Protein AF-A0A0B7B4Z4-F1 (afdb_monomer_lite)

Secondary structure (DSSP, 8-state):
----------------TT-HHHHHHHHHHHHHHHHHTT-HHHHHHHHHHHHHHHHHHHHH---HHHHHHHHHHHHHHHHHHHHHIIIIISGGGSSS----

Foldseek 3Di:
DDDDPPPPPPPPPPPDCPQLLNVLVVLQVVLVVCVVVLVLVSSLVSLVVSLVSLVVRLVVDPDPVVSVVSVVVNVVSVVVNVVSCCPRVVCVVVPPPDDD

Radius of gyration: 20.48 Å; chains: 1; bounding box: 68×43×51 Å

Sequence (100 aa):
PRSVTEQSVSTMSLGGKDDYIYRAANQICKAQNSEANSDYEVAFAYYKSGVGILLHGVQGDTNKFRRDAVRRKTAKYLMKAEDLFNRHLAHENVGEMRWG

Organism: NCBI:txid1028688

InterPro domains:
  IPR007330 MIT domain [PF04212] (22-84)
  IPR007330 MIT domain [SM00745] (17-94)
  IPR036181 MIT domain superfamily [SSF116846] (17-89)
  IPR051866 Intracellular Signaling and Trafficking Protein [PTHR15508] (10-96)

pLDDT: mean 74.52, std 16.05, range [42.06, 92.88]

Structure (mmCIF, N/CA/C/O backbone):
data_AF-A0A0B7B4Z4-F1
#
_entry.id   AF-A0A0B7B4Z4-F1
#
loop_
_atom_site.group_PDB
_atom_site.id
_atom_site.type_symbol
_atom_site.label_atom_id
_atom_site.label_alt_id
_atom_site.label_comp_id
_atom_site.label_asym_id
_atom_site.label_entity_id
_atom_site.label_seq_id
_atom_site.pdbx_PDB_ins_code
_atom_site.Cartn_x
_atom_site.Cartn_y
_atom_site.Cartn_z
_atom_site.occupancy
_atom_site.B_iso_or_equiv
_atom_site.auth_seq_id
_atom_site.auth_comp_id
_atom_site.auth_asym_id
_atom_site.auth_atom_id
_atom_site.pdbx_PDB_model_num
ATOM 1 N N . PRO A 1 1 ? -34.902 24.841 33.576 1.00 55.66 1 PRO A N 1
ATOM 2 C CA . PRO A 1 1 ? -34.593 23.400 33.447 1.00 55.66 1 PRO A CA 1
ATOM 3 C C . PRO A 1 1 ? -35.194 22.802 32.166 1.00 55.66 1 PRO A C 1
ATOM 5 O O . PRO A 1 1 ? -36.368 22.455 32.156 1.00 55.66 1 PRO A O 1
ATOM 8 N N . ARG A 1 2 ? -34.408 22.700 31.091 1.00 42.06 2 ARG A N 1
ATOM 9 C CA . ARG A 1 2 ? -34.601 21.689 30.041 1.00 42.06 2 ARG A CA 1
ATOM 10 C C . ARG A 1 2 ? -33.230 21.350 29.472 1.00 42.06 2 ARG A C 1
ATOM 12 O O . ARG A 1 2 ? -32.696 22.062 28.633 1.00 42.06 2 ARG A O 1
ATOM 19 N N . SER A 1 3 ? -32.654 20.300 30.039 1.00 53.09 3 SER A N 1
ATOM 20 C CA . SER A 1 3 ? -31.466 19.623 29.548 1.00 53.09 3 SER A CA 1
ATOM 21 C C . SER A 1 3 ? -31.816 18.999 28.202 1.00 53.09 3 SER A C 1
ATOM 23 O O . SER A 1 3 ? -32.584 18.041 28.150 1.00 53.09 3 SER A O 1
ATOM 25 N N . VAL A 1 4 ? -31.303 19.568 27.118 1.00 51.88 4 VAL A N 1
ATOM 26 C CA . VAL A 1 4 ? -31.274 18.894 25.821 1.00 51.88 4 VAL A CA 1
ATOM 27 C C . VAL A 1 4 ? -29.880 18.317 25.669 1.00 51.88 4 VAL A C 1
ATOM 29 O O . VAL A 1 4 ? -28.912 19.009 25.384 1.00 51.88 4 VAL A O 1
ATOM 32 N N . THR A 1 5 ? -29.787 17.038 26.002 1.00 55.97 5 THR A N 1
ATOM 33 C CA . THR A 1 5 ? -28.636 16.179 25.770 1.00 55.97 5 THR A CA 1
ATOM 34 C C . THR A 1 5 ? -28.337 16.222 24.274 1.00 55.97 5 THR A C 1
ATOM 36 O O . THR A 1 5 ? -29.069 15.622 23.485 1.00 55.97 5 THR A O 1
ATOM 39 N N . GLU A 1 6 ? -27.307 16.972 23.876 1.00 53.94 6 GLU A N 1
ATOM 40 C CA . GLU A 1 6 ? -26.732 16.872 22.538 1.00 53.94 6 GLU A CA 1
ATOM 41 C C . GLU A 1 6 ? -26.221 15.446 22.387 1.00 53.94 6 GLU A C 1
ATOM 43 O O . GLU A 1 6 ? -25.209 15.032 22.957 1.00 53.94 6 GLU A O 1
ATOM 48 N N . GLN A 1 7 ? -27.038 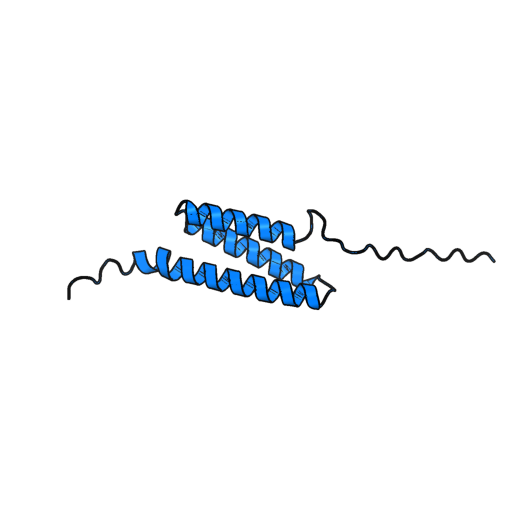14.662 21.693 1.00 46.56 7 GLN A N 1
ATOM 49 C CA . GLN A 1 7 ? -26.765 13.289 21.348 1.00 46.56 7 GLN A CA 1
ATOM 50 C C . GLN A 1 7 ? -25.430 13.271 20.621 1.00 46.56 7 GLN A C 1
ATOM 52 O O . GLN A 1 7 ? -25.279 13.836 19.539 1.00 46.56 7 GLN A O 1
ATOM 57 N N . SER A 1 8 ? -24.459 12.629 21.263 1.00 52.44 8 SER A N 1
ATOM 58 C CA . SER A 1 8 ? -23.182 12.269 20.684 1.00 52.44 8 SER A CA 1
ATOM 59 C C . SER A 1 8 ? -23.459 11.423 19.449 1.00 52.44 8 SER A C 1
ATOM 61 O O . SER A 1 8 ? -23.622 10.206 19.528 1.00 52.44 8 SER A O 1
ATOM 63 N N . VAL A 1 9 ? -23.538 12.074 18.292 1.00 53.09 9 VAL A N 1
ATOM 64 C CA . VAL A 1 9 ? -23.418 11.398 17.011 1.00 53.09 9 VAL A CA 1
ATOM 65 C C . VAL A 1 9 ? -21.972 10.933 16.938 1.00 53.09 9 VAL A C 1
ATOM 67 O O . VAL A 1 9 ? -21.082 11.636 16.472 1.00 53.09 9 VAL A O 1
ATOM 70 N N . SER A 1 10 ? -21.707 9.750 17.496 1.00 49.97 10 SER A N 1
ATOM 71 C CA . SER A 1 10 ? -20.521 8.983 17.155 1.00 49.97 10 SER A CA 1
ATOM 72 C C . SER A 1 10 ? -20.618 8.738 15.661 1.00 49.97 10 SER A C 1
ATOM 74 O O . SER A 1 10 ? -21.280 7.805 15.210 1.00 49.97 10 SER A O 1
ATOM 76 N N . THR A 1 11 ? -20.020 9.651 14.900 1.00 50.56 11 THR A N 1
ATOM 77 C CA . THR A 1 11 ? -19.706 9.496 13.494 1.00 50.56 11 THR A CA 1
ATOM 78 C C . THR A 1 11 ? -19.004 8.159 13.391 1.00 50.56 11 THR A C 1
ATOM 80 O O . THR A 1 11 ? -17.837 8.002 13.750 1.00 50.56 11 THR A O 1
ATOM 83 N N . MET A 1 12 ? -19.766 7.144 12.988 1.00 51.41 12 MET A N 1
ATOM 84 C CA . MET A 1 12 ? -19.211 5.873 12.585 1.00 51.41 12 MET A CA 1
ATOM 85 C C . MET A 1 12 ? -18.196 6.244 11.515 1.00 51.41 12 MET A C 1
ATOM 87 O O . MET A 1 12 ? -18.574 6.739 10.454 1.00 51.41 12 MET A O 1
ATOM 91 N N . SER A 1 13 ? -16.912 6.124 11.857 1.00 55.72 13 SER A N 1
ATOM 92 C CA . SER A 1 13 ? -15.764 6.407 10.999 1.00 55.72 13 SER A CA 1
ATOM 93 C C . SER A 1 13 ? -15.727 5.337 9.905 1.00 55.72 13 SER A C 1
ATOM 95 O O . SER A 1 13 ? -14.880 4.445 9.873 1.00 55.72 13 SER A O 1
ATOM 97 N N . LEU A 1 14 ? -16.761 5.357 9.069 1.00 49.88 14 LEU A N 1
ATOM 98 C CA . LEU A 1 14 ? -16.925 4.562 7.876 1.00 49.88 14 LEU A CA 1
ATOM 99 C C . LEU A 1 14 ? -16.079 5.270 6.838 1.00 49.88 14 LEU A C 1
ATOM 101 O O . LEU A 1 14 ? -16.444 6.337 6.352 1.00 49.88 14 LEU A O 1
ATOM 105 N N . GLY A 1 15 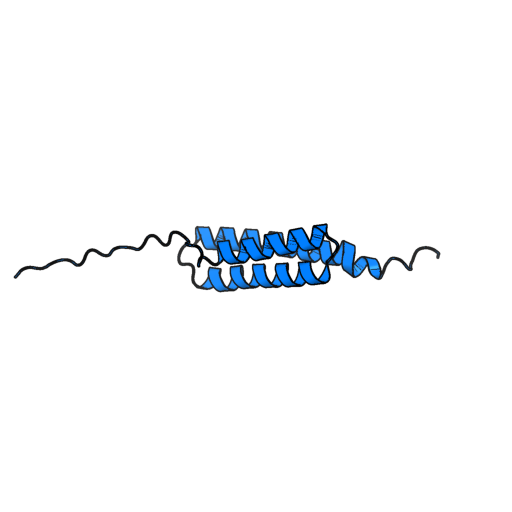? -14.904 4.694 6.607 1.00 53.19 15 GLY A N 1
ATOM 106 C CA . GLY A 1 15 ? -13.887 5.201 5.708 1.00 53.19 15 GLY A CA 1
ATOM 107 C C . GLY A 1 15 ? -14.467 5.678 4.382 1.00 53.19 15 GLY A C 1
ATOM 108 O O . GLY A 1 15 ? -14.773 4.878 3.499 1.00 53.19 15 GLY A O 1
ATOM 109 N N . GLY A 1 16 ? -14.627 6.996 4.263 1.00 45.59 16 GLY A N 1
ATOM 110 C CA . GLY A 1 16 ? -14.949 7.664 3.010 1.00 45.59 16 GLY A CA 1
ATOM 111 C C . GLY A 1 16 ? -13.756 7.630 2.054 1.00 45.59 16 GLY A C 1
ATOM 112 O O . GLY A 1 16 ? -12.707 7.076 2.358 1.00 45.59 16 GLY A O 1
ATOM 113 N N . LYS A 1 17 ? -13.880 8.265 0.888 1.00 49.41 17 LYS A N 1
ATOM 114 C CA . LYS A 1 17 ? -12.788 8.421 -0.098 1.00 49.41 17 LYS A CA 1
ATOM 115 C C . LYS A 1 17 ? -11.501 9.058 0.472 1.00 49.41 17 LYS A C 1
ATOM 117 O O . LYS A 1 17 ? -10.440 8.900 -0.129 1.00 49.41 17 LYS A O 1
ATOM 122 N N . ASP A 1 18 ? -11.593 9.714 1.628 1.00 53.91 18 ASP A N 1
ATOM 123 C CA . ASP A 1 18 ? -10.481 10.259 2.418 1.00 53.91 18 ASP A CA 1
ATOM 124 C C . ASP A 1 18 ? -9.794 9.235 3.339 1.00 53.91 18 ASP A C 1
ATOM 126 O O . ASP A 1 18 ? -8.768 9.535 3.952 1.00 53.91 18 ASP A O 1
ATOM 130 N N . ASP A 1 19 ? -10.320 8.013 3.429 1.00 77.81 19 ASP A N 1
ATOM 131 C CA . ASP A 1 19 ? -9.746 6.947 4.235 1.00 77.81 19 ASP A CA 1
ATOM 132 C C . ASP A 1 19 ? -8.416 6.505 3.625 1.00 77.81 19 ASP A C 1
ATOM 134 O O . ASP A 1 19 ? -8.292 6.145 2.447 1.00 77.81 19 ASP A O 1
ATOM 138 N N . TYR A 1 20 ? -7.382 6.564 4.452 1.00 84.94 20 TYR A N 1
ATOM 139 C CA . TYR A 1 20 ? -6.020 6.225 4.077 1.00 84.94 20 TYR A CA 1
ATOM 140 C C . TYR A 1 20 ? -5.923 4.804 3.497 1.00 84.94 20 TYR A C 1
ATOM 142 O O . TYR A 1 20 ? -5.049 4.553 2.669 1.00 84.94 20 TYR A O 1
ATOM 150 N N . ILE A 1 21 ? -6.835 3.889 3.853 1.00 85.56 21 ILE A N 1
ATOM 151 C CA . ILE A 1 21 ? -6.892 2.539 3.283 1.00 85.56 21 ILE A CA 1
ATOM 152 C C . ILE A 1 21 ? -7.246 2.600 1.796 1.00 85.56 21 ILE A C 1
ATOM 154 O O . ILE A 1 21 ? -6.602 1.923 0.992 1.00 85.56 21 ILE A O 1
ATOM 158 N N . TYR A 1 22 ? -8.225 3.421 1.410 1.00 86.94 22 TYR A N 1
ATOM 159 C CA . TYR A 1 22 ? -8.612 3.598 0.010 1.00 86.94 22 TYR A CA 1
ATOM 160 C C . TYR A 1 22 ? -7.493 4.273 -0.792 1.00 86.94 22 TYR A C 1
ATOM 162 O O . TYR A 1 22 ? -7.109 3.795 -1.862 1.00 86.94 22 TYR A O 1
ATOM 170 N N . ARG A 1 23 ? -6.907 5.345 -0.240 1.00 88.25 23 ARG A N 1
ATOM 171 C CA . ARG A 1 23 ? -5.782 6.060 -0.866 1.00 88.25 23 ARG A CA 1
ATOM 172 C C . ARG A 1 23 ? -4.576 5.146 -1.065 1.00 88.25 23 ARG A C 1
ATOM 174 O O . ARG A 1 23 ? -4.001 5.129 -2.150 1.00 88.25 23 ARG A O 1
ATOM 181 N N . ALA A 1 24 ? -4.225 4.354 -0.055 1.00 90.12 24 ALA A N 1
ATOM 182 C CA . ALA A 1 24 ? -3.161 3.369 -0.164 1.00 90.12 24 ALA A CA 1
ATOM 183 C C . ALA A 1 24 ? -3.490 2.290 -1.197 1.00 90.12 24 ALA A C 1
ATOM 185 O O . ALA A 1 24 ? -2.653 1.995 -2.041 1.00 90.12 24 ALA A O 1
ATOM 186 N N . ALA A 1 25 ? -4.707 1.736 -1.180 1.00 89.19 25 ALA A N 1
ATOM 187 C CA . ALA A 1 25 ? -5.126 0.728 -2.149 1.00 89.19 25 ALA A CA 1
ATOM 188 C C . ALA A 1 25 ? -5.003 1.235 -3.594 1.00 89.19 25 ALA A C 1
ATOM 190 O O . ALA A 1 25 ? -4.520 0.498 -4.447 1.00 89.19 25 ALA A O 1
ATOM 191 N N . ASN A 1 26 ? -5.346 2.501 -3.857 1.00 91.94 26 ASN A N 1
ATOM 192 C CA . ASN A 1 26 ? -5.159 3.106 -5.176 1.00 91.94 26 ASN A CA 1
ATOM 193 C C . ASN A 1 26 ? -3.681 3.130 -5.603 1.00 91.94 26 ASN A C 1
ATOM 195 O O . ASN A 1 26 ? -3.376 2.759 -6.734 1.00 91.94 26 ASN A O 1
ATOM 199 N N . GLN A 1 27 ? -2.769 3.506 -4.698 1.00 92.00 27 GLN A N 1
ATOM 200 C CA . GLN A 1 27 ? -1.328 3.472 -4.980 1.00 92.00 27 GLN A CA 1
ATOM 201 C C . GLN A 1 27 ? -0.834 2.043 -5.222 1.00 92.00 27 GLN A C 1
ATOM 203 O O . GLN A 1 27 ? -0.093 1.807 -6.168 1.00 92.00 27 GLN A O 1
ATOM 208 N N . ILE A 1 28 ? -1.292 1.070 -4.430 1.00 90.00 28 ILE A N 1
ATOM 209 C CA . ILE A 1 28 ? -0.924 -0.338 -4.622 1.00 90.00 28 ILE A CA 1
ATOM 210 C C . ILE A 1 28 ? -1.424 -0.868 -5.973 1.00 90.00 28 ILE A C 1
ATOM 212 O O . ILE A 1 28 ? -0.684 -1.574 -6.651 1.00 90.00 28 ILE A O 1
ATOM 216 N N . CYS A 1 29 ? -2.637 -0.510 -6.403 1.00 91.12 29 CYS A N 1
ATOM 217 C CA . CYS A 1 29 ? -3.128 -0.879 -7.733 1.00 91.12 29 CYS A CA 1
ATOM 218 C C . CYS A 1 29 ? -2.272 -0.263 -8.847 1.00 91.12 29 CYS A C 1
ATOM 220 O O . CYS A 1 29 ? -1.945 -0.950 -9.810 1.00 91.12 29 CYS A O 1
ATOM 222 N N . LYS A 1 30 ? -1.867 1.008 -8.710 1.00 92.88 30 LYS A N 1
ATOM 223 C CA . LYS A 1 30 ? -0.945 1.648 -9.662 1.00 92.88 30 LYS A CA 1
ATOM 224 C C . LYS A 1 30 ? 0.404 0.939 -9.699 1.00 92.88 30 LYS A C 1
ATOM 226 O O . LYS A 1 30 ? 0.904 0.676 -10.784 1.00 92.88 30 LYS A O 1
ATOM 231 N N . ALA A 1 31 ? 0.937 0.563 -8.536 1.00 89.44 31 ALA A N 1
ATOM 232 C CA . ALA A 1 31 ? 2.178 -0.196 -8.438 1.00 89.44 31 ALA A CA 1
ATOM 233 C C . ALA A 1 31 ? 2.091 -1.527 -9.196 1.00 89.44 31 ALA A C 1
ATOM 235 O O . ALA A 1 31 ? 2.965 -1.834 -9.995 1.00 89.44 31 ALA A O 1
ATOM 236 N N . GLN A 1 32 ? 1.002 -2.276 -9.004 1.00 87.94 32 GLN A N 1
ATOM 237 C CA . GLN A 1 32 ? 0.764 -3.547 -9.695 1.00 87.94 32 GLN A CA 1
ATOM 238 C C . GLN A 1 32 ? 0.589 -3.377 -11.208 1.00 87.94 32 GLN A C 1
ATOM 240 O O . GLN A 1 32 ? 1.038 -4.223 -11.974 1.00 87.94 32 GLN A O 1
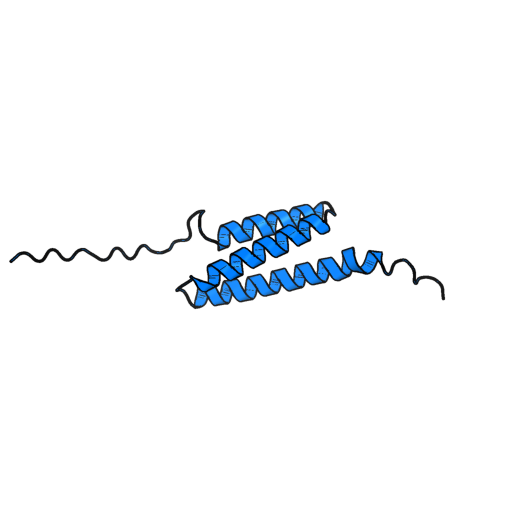ATOM 245 N N . ASN A 1 33 ? -0.047 -2.292 -11.650 1.00 92.12 33 ASN A N 1
ATOM 246 C CA . ASN A 1 33 ? -0.185 -2.000 -13.074 1.00 92.12 33 ASN A CA 1
ATOM 247 C C . ASN A 1 33 ? 1.166 -1.636 -13.710 1.00 92.12 33 ASN A C 1
ATOM 249 O O . ASN A 1 33 ? 1.472 -2.100 -14.800 1.00 92.12 33 ASN A O 1
ATOM 253 N N . SER A 1 34 ? 1.989 -0.842 -13.020 1.00 88.31 34 SER A N 1
ATOM 254 C CA . SER A 1 34 ? 3.361 -0.544 -13.446 1.00 88.31 34 SER A CA 1
ATOM 255 C C . SER A 1 34 ? 4.243 -1.797 -13.454 1.00 88.31 34 SER A C 1
ATOM 257 O O . SER A 1 34 ? 4.989 -2.001 -14.401 1.00 88.31 34 SER A O 1
ATOM 259 N N . GLU A 1 35 ? 4.099 -2.683 -12.463 1.00 82.06 35 GLU A N 1
ATOM 260 C CA . GLU A 1 35 ? 4.750 -4.003 -12.435 1.00 82.06 35 GLU A CA 1
ATOM 261 C C . GLU A 1 35 ? 4.373 -4.835 -13.674 1.00 82.06 35 GLU A C 1
ATOM 263 O O . GLU A 1 35 ? 5.254 -5.382 -14.331 1.00 82.06 35 GLU A O 1
ATOM 268 N N . ALA A 1 36 ? 3.089 -4.870 -14.052 1.00 86.25 36 ALA A N 1
ATOM 269 C CA . ALA A 1 36 ? 2.629 -5.561 -15.260 1.00 86.25 36 ALA A CA 1
ATOM 270 C C . ALA A 1 36 ? 3.185 -4.949 -16.562 1.00 86.25 36 ALA A C 1
ATOM 272 O O . ALA A 1 36 ? 3.384 -5.665 -17.541 1.00 86.25 36 ALA A O 1
ATOM 273 N N . ASN A 1 37 ? 3.475 -3.647 -16.556 1.00 87.69 37 ASN A N 1
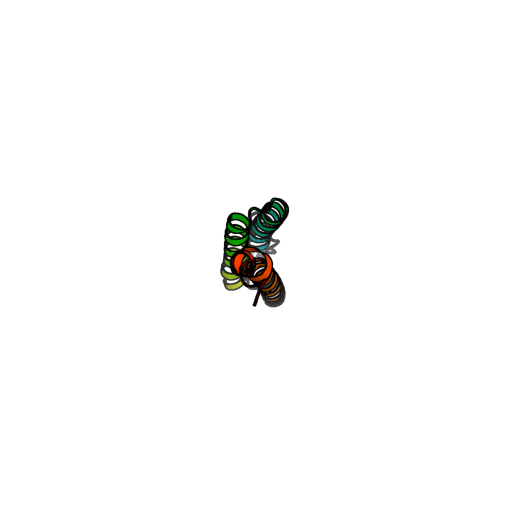ATOM 274 C CA . ASN A 1 37 ? 4.093 -2.932 -17.671 1.00 87.69 37 ASN A CA 1
ATOM 275 C C . ASN A 1 37 ? 5.631 -3.014 -17.677 1.00 87.69 37 ASN A C 1
ATOM 277 O O . ASN A 1 37 ? 6.259 -2.436 -18.556 1.00 87.69 37 ASN A O 1
ATOM 281 N N . SER A 1 38 ? 6.246 -3.737 -16.730 1.00 84.88 38 SER A N 1
ATOM 282 C CA . SER A 1 38 ? 7.703 -3.766 -16.502 1.00 84.88 38 SER A CA 1
ATOM 283 C C . SER A 1 38 ? 8.323 -2.417 -16.095 1.00 84.88 38 SER A C 1
ATOM 285 O O . SER A 1 38 ? 9.542 -2.266 -16.102 1.00 84.88 38 SER A O 1
ATOM 287 N N . ASP A 1 39 ? 7.509 -1.452 -15.660 1.00 87.31 39 ASP A N 1
ATOM 288 C CA . ASP A 1 39 ? 7.946 -0.168 -15.102 1.00 87.31 39 ASP A CA 1
ATOM 289 C C . ASP A 1 39 ? 8.296 -0.327 -13.609 1.00 87.31 39 ASP A C 1
ATOM 291 O O . ASP A 1 39 ? 7.632 0.228 -12.723 1.00 87.31 39 ASP A O 1
ATOM 295 N N . TYR A 1 40 ? 9.315 -1.133 -13.298 1.00 79.94 40 TYR A N 1
ATOM 296 C CA . TYR A 1 40 ? 9.625 -1.540 -11.919 1.00 79.94 40 TYR A CA 1
ATOM 297 C C . TYR A 1 40 ? 10.041 -0.370 -11.011 1.00 79.94 40 TYR A C 1
ATOM 299 O O . TYR A 1 40 ? 9.677 -0.353 -9.833 1.00 79.94 40 TYR A O 1
ATOM 307 N N . GLU A 1 41 ? 10.731 0.644 -11.543 1.00 84.38 41 GLU A N 1
ATOM 308 C CA . GLU A 1 41 ? 11.086 1.861 -10.794 1.00 84.38 41 GLU A CA 1
ATOM 309 C C . GLU A 1 41 ? 9.839 2.633 -10.335 1.00 84.38 41 GLU A C 1
ATOM 311 O O . GLU A 1 41 ? 9.703 3.021 -9.169 1.00 84.38 41 GLU A O 1
ATOM 316 N N . VAL A 1 42 ? 8.880 2.803 -11.249 1.00 86.94 42 VAL A N 1
ATOM 317 C CA . VAL A 1 42 ? 7.611 3.489 -10.983 1.00 86.94 42 VAL A CA 1
ATOM 318 C C . VAL A 1 42 ? 6.736 2.646 -10.052 1.00 86.94 42 VAL A C 1
ATOM 320 O O . VAL A 1 42 ? 6.131 3.176 -9.113 1.00 86.94 42 VAL A O 1
ATOM 323 N N . ALA A 1 43 ? 6.716 1.325 -10.247 1.00 87.00 43 ALA A N 1
ATOM 324 C CA . ALA A 1 43 ? 6.026 0.389 -9.367 1.00 87.00 43 ALA A CA 1
ATOM 325 C C . ALA A 1 43 ? 6.541 0.490 -7.924 1.00 87.00 43 ALA A C 1
ATOM 327 O O . ALA A 1 43 ? 5.745 0.591 -6.985 1.00 87.00 43 ALA A O 1
ATOM 328 N N . PHE A 1 44 ? 7.862 0.543 -7.735 1.00 82.44 44 PHE A N 1
ATOM 329 C CA . PHE A 1 44 ? 8.479 0.677 -6.417 1.00 82.44 44 PHE A CA 1
ATOM 330 C C . PHE A 1 44 ? 8.111 2.002 -5.735 1.00 82.44 44 PHE A C 1
ATOM 332 O O . PHE A 1 44 ? 7.747 2.018 -4.553 1.00 82.44 44 PHE A O 1
ATOM 339 N N . ALA A 1 45 ? 8.124 3.114 -6.478 1.00 89.19 45 ALA A N 1
ATOM 340 C CA . ALA A 1 45 ? 7.700 4.414 -5.962 1.00 89.19 45 ALA A CA 1
ATOM 341 C C . ALA A 1 45 ? 6.240 4.389 -5.467 1.00 89.19 45 ALA A C 1
ATOM 343 O O . ALA A 1 45 ? 5.937 4.893 -4.377 1.00 89.19 45 ALA A O 1
ATOM 344 N N . TYR A 1 46 ? 5.342 3.743 -6.215 1.00 91.69 46 TYR A N 1
ATOM 345 C CA . TYR A 1 46 ? 3.946 3.575 -5.816 1.00 91.69 46 TYR A CA 1
ATOM 346 C C . TYR A 1 46 ? 3.768 2.624 -4.626 1.00 91.69 46 TYR A C 1
ATOM 348 O O . TYR A 1 46 ? 2.981 2.932 -3.725 1.00 91.69 46 TYR A O 1
ATOM 356 N N . TYR A 1 47 ? 4.526 1.525 -4.553 1.00 89.00 47 TYR A N 1
ATOM 357 C CA . TYR A 1 47 ? 4.542 0.640 -3.383 1.00 89.00 47 TYR A CA 1
ATOM 358 C C . TYR A 1 47 ? 4.968 1.392 -2.118 1.00 89.00 47 TYR A C 1
ATOM 360 O O . TYR A 1 47 ? 4.265 1.342 -1.103 1.00 89.00 47 TYR A O 1
ATOM 368 N N . LYS A 1 48 ? 6.060 2.163 -2.189 1.00 89.00 48 LYS A N 1
ATOM 369 C CA . LYS A 1 48 ? 6.552 3.001 -1.086 1.00 89.00 48 LYS A CA 1
ATOM 370 C C . LYS A 1 48 ? 5.514 4.041 -0.657 1.00 89.00 48 LYS A C 1
ATOM 372 O O . LYS A 1 48 ? 5.264 4.204 0.538 1.00 89.00 48 LYS A O 1
ATOM 377 N N . SER A 1 49 ? 4.876 4.708 -1.619 1.00 91.94 49 SER A N 1
ATOM 378 C CA . SER A 1 49 ? 3.817 5.690 -1.357 1.00 91.94 49 SER A CA 1
ATOM 379 C C . SER A 1 49 ? 2.602 5.057 -0.668 1.00 91.94 49 SER A C 1
ATOM 381 O O . SER A 1 49 ? 2.158 5.534 0.378 1.00 91.94 49 SER A O 1
ATOM 383 N N . GLY A 1 50 ? 2.102 3.933 -1.192 1.00 90.81 50 GLY A N 1
ATOM 384 C CA . GLY A 1 50 ? 0.969 3.206 -0.618 1.00 90.81 50 GLY A CA 1
ATOM 385 C C . GLY A 1 50 ? 1.237 2.733 0.810 1.00 90.81 50 GLY A C 1
ATOM 386 O O . GLY A 1 50 ? 0.400 2.928 1.692 1.00 90.81 50 GLY A O 1
ATOM 387 N N . VAL A 1 51 ? 2.428 2.185 1.067 1.00 90.31 51 VAL A N 1
ATOM 388 C CA . VAL A 1 51 ? 2.864 1.782 2.413 1.00 90.31 51 VAL A CA 1
ATOM 389 C C . VAL A 1 51 ? 2.958 2.983 3.356 1.00 90.31 51 VAL A C 1
ATOM 391 O O . VAL A 1 51 ? 2.459 2.907 4.479 1.00 90.31 51 VAL A O 1
ATOM 394 N N . GLY A 1 52 ? 3.525 4.106 2.907 1.00 90.31 52 GLY A N 1
ATOM 395 C CA . GLY A 1 52 ? 3.609 5.333 3.703 1.00 90.31 52 GLY A CA 1
ATOM 396 C C . GLY A 1 52 ? 2.235 5.847 4.140 1.00 90.31 52 GLY A C 1
ATOM 397 O O . GLY A 1 52 ? 2.048 6.196 5.304 1.00 90.31 52 GLY A O 1
ATOM 398 N N . ILE A 1 53 ? 1.243 5.805 3.245 1.00 90.44 53 ILE A N 1
ATOM 399 C CA . ILE A 1 53 ? -0.142 6.182 3.561 1.00 90.44 53 ILE A CA 1
ATOM 400 C C . ILE A 1 53 ? -0.753 5.229 4.603 1.00 90.44 53 ILE A C 1
ATOM 402 O O . ILE A 1 53 ? -1.402 5.695 5.542 1.00 90.44 53 ILE A O 1
ATOM 406 N N . LEU A 1 54 ? -0.526 3.913 4.484 1.00 88.50 54 LEU A N 1
ATOM 407 C CA . LEU A 1 54 ? -0.988 2.934 5.480 1.00 88.50 54 LEU A CA 1
ATOM 408 C C . LEU A 1 54 ? -0.362 3.183 6.855 1.00 88.50 54 LEU A C 1
ATOM 410 O O . LEU A 1 54 ? -1.070 3.133 7.858 1.00 88.50 54 LEU A O 1
ATOM 414 N N . LEU A 1 55 ? 0.941 3.470 6.910 1.00 87.31 55 LEU A N 1
ATOM 415 C CA . LEU A 1 55 ? 1.662 3.732 8.158 1.00 87.31 55 LEU A CA 1
ATOM 416 C C . LEU A 1 55 ? 1.263 5.064 8.802 1.00 87.31 55 LEU A C 1
ATOM 418 O O . LEU A 1 55 ? 1.101 5.126 10.016 1.00 87.31 55 LEU A O 1
ATOM 422 N N . HIS A 1 56 ? 1.057 6.113 8.010 1.00 87.06 56 HIS A N 1
ATOM 423 C CA . HIS A 1 56 ? 0.599 7.397 8.534 1.00 87.06 56 HIS A CA 1
ATOM 424 C C . HIS A 1 56 ? -0.845 7.302 9.046 1.00 87.06 56 HIS A C 1
ATOM 426 O O . HIS A 1 56 ? -1.174 7.783 10.128 1.00 87.06 56 HIS A O 1
ATOM 432 N N . GLY A 1 57 ? -1.722 6.627 8.300 1.00 84.44 57 GLY A N 1
ATOM 433 C CA . GLY A 1 57 ? -3.120 6.467 8.691 1.00 84.44 57 GLY A CA 1
ATOM 434 C C . GLY A 1 57 ? -3.329 5.554 9.899 1.00 84.44 57 GLY A C 1
ATOM 435 O O . GLY A 1 57 ? -4.153 5.852 10.761 1.00 84.44 57 GLY A O 1
ATOM 436 N N . VAL A 1 58 ? -2.536 4.482 10.028 1.00 84.62 58 VAL A N 1
ATOM 437 C CA . VAL A 1 58 ? -2.660 3.534 11.150 1.00 84.62 58 VAL A CA 1
ATOM 438 C C . VAL A 1 58 ? -2.291 4.146 12.507 1.00 84.62 58 VAL A C 1
ATOM 440 O O . VAL A 1 58 ? -2.701 3.623 13.543 1.00 84.62 58 VAL A O 1
ATOM 443 N N . GLN A 1 59 ? -1.527 5.242 12.523 1.00 80.50 59 GLN A N 1
ATOM 444 C CA . GLN A 1 59 ? -1.194 5.974 13.749 1.00 80.50 59 GLN A CA 1
ATOM 445 C C . GLN A 1 59 ? -2.406 6.714 14.330 1.00 80.50 59 GLN A C 1
ATOM 447 O O . GLN A 1 59 ? -2.569 6.731 15.548 1.00 80.50 59 GLN A O 1
ATOM 452 N N . GLY A 1 60 ? -3.266 7.273 13.471 1.00 77.00 60 GLY A N 1
ATOM 453 C CA . GLY A 1 60 ? -4.485 7.989 13.868 1.00 77.00 60 GLY A CA 1
ATOM 454 C C . GLY A 1 60 ? -5.720 7.099 14.045 1.00 77.00 60 GLY A C 1
ATOM 455 O O . GLY A 1 60 ? -6.768 7.575 14.472 1.00 77.00 60 GLY A O 1
ATOM 456 N N . ASP A 1 61 ? -5.622 5.811 13.717 1.00 79.38 61 ASP A N 1
ATOM 457 C CA . ASP A 1 61 ? -6.745 4.881 13.786 1.00 79.38 61 ASP A CA 1
ATOM 458 C C . ASP A 1 61 ? -7.012 4.410 15.230 1.00 79.38 61 ASP A C 1
ATOM 460 O O . ASP A 1 61 ? -6.162 3.810 15.894 1.00 79.38 61 ASP A O 1
ATOM 464 N N . THR A 1 62 ? -8.227 4.654 15.718 1.00 75.94 62 THR A N 1
ATOM 465 C CA . THR A 1 62 ? -8.684 4.249 17.055 1.00 75.94 62 THR A CA 1
ATOM 466 C C . THR A 1 62 ? -9.095 2.775 17.124 1.00 75.94 62 THR A C 1
ATOM 468 O O . THR A 1 62 ? -9.148 2.192 18.212 1.00 75.94 62 THR A O 1
ATOM 471 N N . ASN A 1 63 ? -9.338 2.126 15.979 1.00 80.94 63 ASN A N 1
ATOM 472 C CA . ASN A 1 63 ? -9.767 0.735 15.909 1.00 80.94 63 ASN A CA 1
ATOM 473 C C . ASN A 1 63 ? -8.563 -0.222 15.890 1.00 80.94 63 ASN A C 1
ATOM 475 O O . ASN A 1 63 ? -7.898 -0.418 14.872 1.00 80.94 63 ASN A O 1
ATOM 479 N N . LYS A 1 64 ? -8.315 -0.897 17.021 1.00 79.50 64 LYS A N 1
ATOM 480 C CA . LYS A 1 64 ? -7.206 -1.858 17.166 1.00 79.50 64 LYS A CA 1
ATOM 481 C C . LYS A 1 64 ? -7.216 -2.965 16.105 1.00 79.50 64 LYS A C 1
ATOM 483 O O . LYS A 1 64 ? -6.149 -3.303 15.605 1.00 79.50 64 LYS A O 1
ATOM 488 N N . PHE A 1 65 ? -8.383 -3.494 15.736 1.00 80.38 65 PHE A N 1
ATOM 489 C CA . PHE A 1 65 ? -8.487 -4.573 14.750 1.00 80.38 65 PHE A CA 1
ATOM 490 C C . PHE A 1 65 ? -8.138 -4.090 13.338 1.00 80.38 65 PHE A C 1
ATOM 492 O O . PHE A 1 65 ? -7.398 -4.760 12.613 1.00 80.38 65 PHE A O 1
ATOM 499 N N . ARG A 1 66 ? -8.611 -2.892 12.969 1.00 79.88 66 ARG A N 1
ATOM 500 C CA . ARG A 1 66 ? -8.297 -2.262 11.680 1.00 79.88 66 ARG A CA 1
ATOM 501 C C . ARG A 1 66 ? -6.806 -1.942 11.577 1.00 79.88 66 ARG A C 1
ATOM 503 O O . ARG A 1 66 ? -6.197 -2.253 10.554 1.00 79.88 66 ARG A O 1
ATOM 510 N N . ARG A 1 67 ? -6.181 -1.472 12.663 1.00 83.38 67 ARG A N 1
ATOM 511 C CA . ARG A 1 67 ? -4.723 -1.288 12.719 1.00 83.38 67 ARG A CA 1
ATOM 512 C C . ARG A 1 67 ? -3.938 -2.566 12.487 1.00 83.38 67 ARG A C 1
ATOM 514 O O . ARG A 1 67 ? -2.981 -2.571 11.715 1.00 83.38 67 ARG A O 1
ATOM 521 N N . ASP A 1 68 ? -4.340 -3.644 13.145 1.00 84.00 68 ASP A N 1
ATOM 522 C CA . ASP A 1 68 ? -3.677 -4.938 13.023 1.00 84.00 68 ASP A CA 1
ATOM 523 C C . ASP A 1 68 ? -3.798 -5.504 11.601 1.00 84.00 68 ASP A C 1
ATOM 525 O O . ASP A 1 68 ? -2.819 -5.967 11.012 1.00 84.00 68 ASP A O 1
ATOM 529 N N . ALA A 1 69 ? -4.989 -5.391 11.006 1.00 85.00 69 ALA A N 1
ATOM 530 C CA . ALA A 1 69 ? -5.226 -5.770 9.619 1.00 85.00 69 ALA A CA 1
ATOM 531 C C . ALA A 1 69 ? -4.378 -4.939 8.643 1.00 85.00 69 ALA A C 1
ATOM 533 O O . ALA A 1 69 ? -3.758 -5.506 7.742 1.00 85.00 69 ALA A O 1
ATOM 534 N N . VAL A 1 70 ? -4.304 -3.618 8.843 1.00 84.88 70 VAL A N 1
ATOM 535 C CA . VAL A 1 70 ? -3.474 -2.717 8.032 1.00 84.88 70 VAL A CA 1
ATOM 536 C C . VAL A 1 70 ? -2.001 -3.098 8.135 1.00 84.88 70 VAL A C 1
ATOM 538 O O . VAL A 1 70 ? -1.366 -3.266 7.101 1.00 84.88 70 VAL A O 1
ATOM 541 N N . ARG A 1 71 ? -1.472 -3.330 9.341 1.00 84.69 71 ARG A N 1
ATOM 542 C CA . ARG A 1 71 ? -0.073 -3.748 9.547 1.00 84.69 71 ARG A CA 1
ATOM 543 C C . ARG A 1 71 ? 0.261 -5.044 8.815 1.00 84.69 71 ARG A C 1
ATOM 545 O O . ARG A 1 71 ? 1.262 -5.092 8.103 1.00 84.69 71 ARG A O 1
ATOM 552 N N . ARG A 1 72 ? -0.598 -6.067 8.922 1.00 86.75 72 ARG A N 1
ATOM 553 C CA . ARG A 1 72 ? -0.423 -7.329 8.178 1.00 86.75 72 ARG A CA 1
ATOM 554 C C . ARG A 1 72 ? -0.425 -7.101 6.666 1.00 86.75 72 ARG A C 1
ATOM 556 O O . ARG A 1 72 ? 0.404 -7.666 5.957 1.00 86.75 72 ARG A O 1
ATOM 563 N N . LYS A 1 73 ? -1.335 -6.259 6.166 1.00 85.06 73 LYS A N 1
ATOM 564 C CA . LYS A 1 73 ? -1.427 -5.941 4.733 1.00 85.06 73 LYS A CA 1
ATOM 565 C C . LYS A 1 73 ? -0.194 -5.177 4.244 1.00 85.06 73 LYS A C 1
ATOM 567 O O . LYS A 1 73 ? 0.349 -5.524 3.202 1.00 85.06 73 LYS A O 1
ATOM 572 N N . THR A 1 74 ? 0.277 -4.203 5.021 1.00 85.94 74 THR A N 1
ATOM 573 C CA . THR A 1 74 ? 1.507 -3.450 4.756 1.00 85.94 74 THR A CA 1
ATOM 574 C C . THR A 1 74 ? 2.716 -4.373 4.658 1.00 85.94 74 THR A C 1
ATOM 576 O O . THR A 1 74 ? 3.447 -4.294 3.676 1.00 85.94 74 THR A O 1
ATOM 579 N N . ALA A 1 75 ? 2.894 -5.286 5.620 1.00 86.06 75 ALA A N 1
ATOM 580 C CA . ALA A 1 75 ? 3.992 -6.253 5.601 1.00 86.06 75 ALA A CA 1
ATOM 581 C C . ALA A 1 75 ? 3.960 -7.125 4.337 1.00 86.06 75 AL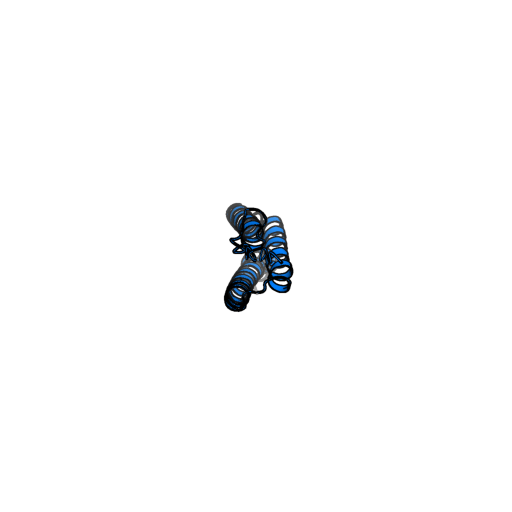A A C 1
ATOM 583 O O . ALA A 1 75 ? 4.978 -7.287 3.673 1.00 86.06 75 ALA A O 1
ATOM 584 N N . LYS A 1 76 ? 2.775 -7.606 3.938 1.00 85.50 76 LYS A N 1
ATOM 585 C CA . LYS A 1 76 ? 2.616 -8.382 2.700 1.00 85.50 76 LYS A CA 1
ATOM 586 C C . LYS A 1 76 ? 3.030 -7.595 1.452 1.00 85.50 76 LYS A C 1
ATOM 588 O O . LYS A 1 76 ? 3.630 -8.165 0.545 1.00 85.50 76 LYS A O 1
ATOM 593 N N . TYR A 1 77 ? 2.697 -6.306 1.383 1.00 82.62 77 TYR A N 1
ATOM 594 C CA . TYR A 1 77 ? 3.089 -5.468 0.248 1.00 82.62 77 TYR A CA 1
ATOM 595 C C . TYR A 1 77 ? 4.580 -5.142 0.241 1.00 82.62 77 TYR A C 1
ATOM 597 O O . TYR A 1 77 ? 5.161 -5.122 -0.836 1.00 82.62 77 TYR A O 1
ATOM 605 N N . LEU A 1 78 ? 5.197 -4.948 1.409 1.00 82.75 78 LEU A N 1
ATOM 606 C CA . LEU A 1 78 ? 6.646 -4.772 1.522 1.00 82.75 78 LEU A CA 1
ATOM 607 C C . LEU A 1 78 ? 7.394 -6.006 1.029 1.00 82.75 78 LEU A C 1
ATOM 609 O O . LEU A 1 78 ? 8.223 -5.874 0.140 1.00 82.75 78 LEU A O 1
ATOM 613 N N . MET A 1 79 ? 7.016 -7.198 1.500 1.00 82.31 79 MET A N 1
ATOM 614 C CA . MET A 1 79 ? 7.626 -8.446 1.032 1.00 82.31 79 MET A CA 1
ATOM 615 C C . MET A 1 79 ? 7.492 -8.609 -0.482 1.00 82.31 79 MET A C 1
ATOM 617 O O . MET A 1 79 ? 8.433 -9.033 -1.139 1.00 82.31 79 MET A O 1
ATOM 621 N N . LYS A 1 80 ? 6.329 -8.256 -1.052 1.00 78.00 80 LYS A N 1
ATOM 622 C CA . LYS A 1 80 ? 6.134 -8.310 -2.504 1.00 78.00 80 LYS A CA 1
ATOM 623 C C . LYS A 1 80 ? 7.011 -7.284 -3.235 1.00 78.00 80 LYS A C 1
ATOM 625 O O . LYS A 1 80 ? 7.570 -7.616 -4.269 1.00 78.00 80 LYS A O 1
ATOM 630 N N . ALA A 1 81 ? 7.144 -6.066 -2.712 1.00 78.88 81 ALA A N 1
ATOM 631 C CA . ALA A 1 81 ? 7.999 -5.038 -3.304 1.00 78.88 81 ALA A CA 1
ATOM 632 C C . ALA A 1 81 ? 9.494 -5.400 -3.218 1.00 78.88 81 ALA A C 1
ATOM 634 O O . ALA A 1 81 ? 10.225 -5.161 -4.173 1.00 78.88 81 ALA A O 1
ATOM 635 N N . GLU A 1 82 ? 9.943 -6.000 -2.112 1.00 78.00 82 GLU A N 1
ATOM 636 C CA . GLU A 1 82 ? 11.314 -6.506 -1.935 1.00 78.00 82 GLU A CA 1
ATOM 637 C C . GLU A 1 82 ? 11.612 -7.684 -2.857 1.00 78.00 82 GLU A C 1
ATOM 639 O O . GLU A 1 82 ? 12.673 -7.754 -3.463 1.00 78.00 82 GLU A O 1
ATOM 644 N N . ASP A 1 83 ? 10.667 -8.605 -2.988 1.00 77.12 83 ASP A N 1
ATOM 645 C CA . ASP A 1 83 ? 10.776 -9.738 -3.892 1.00 77.12 83 ASP A CA 1
ATOM 646 C C . ASP A 1 83 ? 10.791 -9.293 -5.363 1.00 77.12 83 ASP A C 1
ATOM 648 O O . ASP A 1 83 ? 11.637 -9.746 -6.132 1.00 77.12 83 ASP A O 1
ATOM 652 N N . LEU A 1 84 ? 9.937 -8.334 -5.731 1.00 72.88 84 LEU A N 1
ATOM 653 C CA . LEU A 1 84 ? 9.963 -7.694 -7.042 1.00 72.88 84 LEU A CA 1
ATOM 654 C C . LEU A 1 84 ? 11.317 -7.023 -7.299 1.00 72.88 84 LEU A C 1
ATOM 656 O O . LEU A 1 84 ? 11.912 -7.221 -8.356 1.00 72.88 84 LEU A O 1
ATOM 660 N N . PHE A 1 85 ? 11.830 -6.278 -6.316 1.00 72.69 85 PHE A N 1
ATOM 661 C CA . PHE A 1 85 ? 13.141 -5.647 -6.397 1.00 72.69 85 PHE A CA 1
ATOM 662 C C . PHE A 1 85 ? 14.251 -6.689 -6.568 1.00 72.69 85 PHE A C 1
ATOM 664 O O . PHE A 1 85 ? 15.033 -6.596 -7.504 1.00 72.69 85 PHE A O 1
ATOM 671 N N . ASN A 1 86 ? 14.291 -7.734 -5.744 1.00 72.56 86 ASN A N 1
ATOM 672 C CA . ASN A 1 86 ? 15.329 -8.761 -5.824 1.00 72.56 86 ASN A CA 1
ATOM 673 C C . ASN A 1 86 ? 15.277 -9.569 -7.128 1.00 72.56 86 ASN A C 1
ATOM 675 O O . ASN A 1 86 ? 16.321 -9.920 -7.673 1.00 72.56 86 ASN A O 1
ATOM 679 N N . ARG A 1 87 ? 14.083 -9.868 -7.648 1.00 69.44 87 ARG A N 1
ATOM 680 C CA . ARG A 1 87 ? 13.938 -10.661 -8.877 1.00 69.44 87 ARG A CA 1
ATOM 681 C C . ARG A 1 87 ? 14.138 -9.859 -10.155 1.00 69.44 87 ARG A C 1
ATOM 683 O O . ARG A 1 87 ? 14.656 -10.416 -11.114 1.00 69.44 87 ARG A O 1
ATOM 690 N N . HIS A 1 88 ? 13.704 -8.602 -10.191 1.00 65.88 88 HIS A N 1
ATOM 691 C CA . HIS A 1 88 ? 13.671 -7.815 -11.428 1.00 65.88 88 HIS A CA 1
ATOM 692 C C . HIS A 1 88 ? 14.679 -6.665 -11.442 1.00 65.88 88 HIS A C 1
ATOM 694 O O . HIS A 1 88 ? 15.243 -6.394 -12.491 1.00 65.88 88 HIS A O 1
ATOM 700 N N . LEU A 1 89 ? 14.961 -6.032 -10.300 1.00 63.34 89 LEU A N 1
ATOM 701 C CA . LEU A 1 89 ? 15.905 -4.907 -10.208 1.00 63.34 89 LEU A CA 1
ATOM 702 C C . LEU A 1 89 ? 17.307 -5.341 -9.737 1.00 63.34 89 LEU A C 1
ATOM 704 O O . LEU A 1 89 ? 18.302 -4.771 -10.172 1.00 63.34 89 LEU A O 1
ATOM 708 N N . ALA A 1 90 ? 17.424 -6.376 -8.896 1.00 57.62 90 ALA A N 1
ATOM 709 C CA . ALA A 1 90 ? 18.720 -6.918 -8.473 1.00 57.62 90 ALA A CA 1
ATOM 710 C C . ALA A 1 90 ? 19.265 -7.981 -9.445 1.00 57.62 90 ALA A C 1
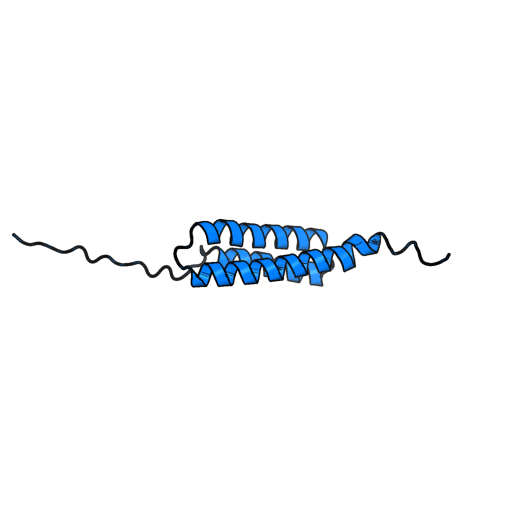ATOM 712 O O . ALA A 1 90 ? 20.478 -8.123 -9.575 1.00 57.62 90 ALA A O 1
ATOM 713 N N . HIS A 1 91 ? 18.398 -8.695 -10.175 1.00 49.78 91 HIS A N 1
ATOM 714 C CA . HIS A 1 91 ? 18.824 -9.685 -11.174 1.00 49.78 91 HIS A CA 1
ATOM 715 C C . HIS A 1 91 ? 19.243 -9.069 -12.523 1.00 49.78 91 HIS A C 1
ATOM 717 O O . HIS A 1 91 ? 19.891 -9.754 -13.312 1.00 49.78 91 HIS A O 1
ATOM 723 N N . GLU A 1 92 ? 18.995 -7.777 -12.773 1.00 51.91 92 GLU A N 1
ATOM 724 C CA . GLU A 1 92 ? 19.718 -7.064 -13.842 1.00 51.91 92 GLU A CA 1
ATOM 725 C C . GLU A 1 92 ? 21.222 -6.918 -13.538 1.00 51.91 92 GLU A C 1
ATOM 727 O O . GLU A 1 92 ? 22.003 -6.700 -14.455 1.00 51.91 92 GLU A O 1
ATOM 732 N N . ASN A 1 93 ? 21.667 -7.136 -12.292 1.00 49.62 93 ASN A N 1
ATOM 733 C CA . ASN A 1 93 ? 23.093 -7.225 -11.945 1.00 49.62 93 ASN A CA 1
ATOM 734 C C . ASN A 1 93 ? 23.642 -8.667 -11.883 1.00 49.62 93 ASN A C 1
ATOM 736 O O . ASN A 1 93 ? 24.846 -8.850 -11.738 1.00 49.62 93 ASN A O 1
ATOM 740 N N . VAL A 1 94 ? 22.804 -9.706 -12.010 1.00 50.38 94 VAL A N 1
ATOM 741 C CA . VAL A 1 94 ? 23.237 -11.126 -11.978 1.00 50.38 94 VAL A CA 1
ATOM 742 C C . VAL A 1 94 ? 22.958 -11.811 -13.325 1.00 50.38 94 VAL A C 1
ATOM 744 O O . VAL A 1 94 ? 22.792 -13.022 -13.428 1.00 50.38 94 VAL A O 1
ATOM 747 N N . GLY A 1 95 ? 22.907 -11.032 -14.407 1.00 46.25 95 GLY A N 1
ATOM 748 C CA . GLY A 1 95 ? 22.991 -11.555 -15.773 1.00 46.25 95 GLY A CA 1
ATOM 749 C C . GLY A 1 95 ? 24.426 -11.880 -16.216 1.00 46.25 95 GLY A C 1
ATOM 750 O O . GLY A 1 95 ? 24.605 -12.579 -17.209 1.00 46.25 95 GLY A O 1
ATOM 751 N N . GLU A 1 96 ? 25.440 -11.416 -15.473 1.00 52.41 96 GLU A N 1
ATOM 752 C CA . GLU A 1 96 ? 26.854 -11.420 -15.892 1.00 52.41 96 GLU A CA 1
ATOM 753 C C . GLU A 1 96 ? 27.739 -12.434 -15.137 1.00 52.41 96 GLU A C 1
ATOM 755 O O . GLU A 1 96 ? 28.960 -12.348 -15.152 1.00 52.41 96 GLU A O 1
ATOM 760 N N . MET A 1 97 ? 27.143 -13.436 -14.482 1.00 49.62 97 MET A N 1
ATOM 761 C CA . MET A 1 97 ? 27.880 -14.592 -13.931 1.00 49.62 97 MET A CA 1
ATOM 762 C C . MET A 1 97 ? 27.313 -15.919 -14.436 1.00 49.62 97 MET A C 1
ATOM 764 O O . MET A 1 97 ? 27.179 -16.907 -13.716 1.00 49.62 97 MET A O 1
ATOM 768 N N . ARG A 1 98 ? 26.989 -15.943 -15.727 1.00 50.91 98 ARG A N 1
ATOM 769 C CA . ARG A 1 98 ? 26.987 -17.167 -16.524 1.00 50.91 98 ARG A CA 1
ATOM 770 C C . ARG A 1 98 ? 28.340 -17.189 -17.242 1.00 50.91 98 ARG A C 1
ATOM 772 O O . ARG A 1 98 ? 28.650 -16.206 -17.900 1.00 50.91 98 ARG A O 1
ATOM 779 N N . TRP A 1 99 ? 29.087 -18.289 -17.110 1.00 51.16 99 TRP A N 1
ATOM 780 C CA . TRP A 1 99 ? 30.452 -18.576 -17.610 1.00 51.16 99 TRP A CA 1
ATOM 781 C C . TRP A 1 99 ? 31.601 -18.316 -16.619 1.00 51.16 99 TRP A C 1
ATOM 783 O O . TRP A 1 99 ? 32.278 -17.293 -16.663 1.00 51.16 99 TRP A O 1
ATOM 793 N N . GLY A 1 100 ? 31.845 -19.328 -15.783 1.00 44.34 100 GLY A N 1
ATOM 794 C CA . GLY A 1 100 ? 33.066 -19.549 -15.008 1.00 44.34 100 GLY A CA 1
ATOM 795 C C . GLY A 1 100 ? 33.068 -20.967 -14.466 1.00 44.34 100 GLY A C 1
ATOM 796 O O . GLY A 1 100 ? 32.401 -21.168 -13.431 1.00 44.34 100 GLY A O 1
#